Protein AF-A0A8T4G6R8-F1 (afdb_monomer_lite)

Foldseek 3Di:
DVVVVVVVVVVVVVVCVVVVVVCPDCVVVVVVVVVVVVCVVPPPDDDDDDPDDFDKAWDDPDLDIDIDTDDPVSVVRVVVSPVVSVVVVCVVVVD

Radius of gyration: 21.16 Å; chains: 1; bounding box: 38×45×58 Å

Structure (mmCIF, N/CA/C/O backbone):
data_AF-A0A8T4G6R8-F1
#
_entry.id   AF-A0A8T4G6R8-F1
#
loop_
_atom_site.group_PDB
_atom_site.id
_atom_site.type_symbol
_atom_site.label_atom_id
_atom_site.label_alt_id
_atom_site.label_comp_id
_atom_site.label_asym_id
_atom_site.label_entity_id
_atom_site.label_seq_id
_atom_site.pdbx_PDB_ins_code
_atom_site.Cartn_x
_atom_site.Cartn_y
_atom_site.Cartn_z
_atom_site.occupancy
_atom_site.B_iso_or_equiv
_atom_site.auth_seq_id
_atom_site.auth_comp_id
_atom_site.auth_asym_id
_atom_site.auth_atom_id
_atom_site.pdbx_PDB_model_num
ATOM 1 N N . MET A 1 1 ? 7.883 -30.577 -4.490 1.00 86.12 1 MET A N 1
ATOM 2 C CA . MET A 1 1 ? 8.700 -30.091 -3.352 1.00 86.12 1 MET A CA 1
ATOM 3 C C . MET A 1 1 ? 8.764 -28.568 -3.312 1.00 86.12 1 MET A C 1
ATOM 5 O O . MET A 1 1 ? 8.323 -28.006 -2.324 1.00 86.12 1 MET A O 1
ATOM 9 N N . LEU A 1 2 ? 9.200 -27.894 -4.385 1.00 91.50 2 LEU A N 1
ATOM 10 C CA . LEU A 1 2 ? 9.258 -26.421 -4.443 1.00 91.50 2 LEU A CA 1
ATOM 11 C C . LEU A 1 2 ? 7.904 -25.729 -4.203 1.00 91.50 2 LEU A C 1
ATOM 13 O O . LEU A 1 2 ? 7.839 -24.795 -3.417 1.00 91.50 2 LEU A O 1
ATOM 17 N N . ALA A 1 3 ? 6.814 -26.241 -4.785 1.00 92.31 3 ALA A N 1
ATOM 18 C CA . ALA A 1 3 ? 5.474 -25.680 -4.573 1.00 92.31 3 ALA A CA 1
ATOM 19 C C . ALA A 1 3 ? 5.036 -25.681 -3.094 1.00 92.31 3 ALA A C 1
ATOM 21 O O . ALA A 1 3 ? 4.401 -24.737 -2.635 1.00 92.31 3 ALA A O 1
ATOM 22 N N . LEU A 1 4 ? 5.421 -26.712 -2.332 1.00 95.44 4 LEU A N 1
ATOM 23 C CA . LEU A 1 4 ? 5.134 -26.798 -0.898 1.00 95.44 4 LEU A CA 1
ATOM 24 C C . LEU A 1 4 ? 5.901 -25.714 -0.122 1.00 95.44 4 LEU A C 1
ATOM 26 O O . LEU A 1 4 ? 5.341 -25.064 0.754 1.00 95.44 4 LEU A O 1
ATOM 30 N N . LEU A 1 5 ? 7.167 -25.490 -0.491 1.00 96.19 5 LEU A N 1
ATOM 31 C CA . LEU A 1 5 ? 8.018 -24.461 0.102 1.00 96.19 5 LEU A CA 1
ATOM 32 C C . LEU A 1 5 ? 7.447 -23.055 -0.141 1.00 96.19 5 LEU A C 1
ATOM 34 O O . LEU A 1 5 ? 7.368 -22.253 0.784 1.00 96.19 5 LEU A O 1
ATOM 38 N N . SER A 1 6 ? 6.986 -22.779 -1.366 1.00 93.25 6 SER A N 1
ATOM 39 C CA . SER A 1 6 ? 6.349 -21.506 -1.717 1.00 93.25 6 SER A CA 1
ATOM 40 C C . SER A 1 6 ? 5.085 -21.250 -0.901 1.00 93.25 6 SER A C 1
ATOM 42 O O . SER A 1 6 ? 4.900 -20.146 -0.402 1.00 93.25 6 SER A O 1
ATOM 44 N N . ILE A 1 7 ? 4.242 -22.270 -0.715 1.00 96.81 7 ILE A N 1
ATOM 45 C CA . ILE A 1 7 ? 3.017 -22.151 0.088 1.00 96.81 7 ILE A CA 1
ATOM 46 C C . ILE A 1 7 ? 3.350 -21.815 1.547 1.00 96.81 7 ILE A C 1
ATOM 48 O O . ILE A 1 7 ? 2.727 -20.924 2.118 1.00 96.81 7 ILE A O 1
ATOM 52 N N . ILE A 1 8 ? 4.358 -22.467 2.133 1.00 97.44 8 ILE A N 1
ATOM 53 C CA . ILE A 1 8 ? 4.793 -22.199 3.513 1.00 97.44 8 ILE A CA 1
ATOM 54 C C . ILE A 1 8 ? 5.288 -20.755 3.658 1.00 97.44 8 ILE A C 1
ATOM 56 O O . ILE A 1 8 ? 4.902 -20.068 4.601 1.00 97.44 8 ILE A O 1
ATOM 60 N N . ILE A 1 9 ? 6.093 -20.274 2.707 1.00 94.75 9 ILE A N 1
ATOM 61 C CA . ILE A 1 9 ? 6.627 -18.905 2.719 1.00 94.75 9 ILE A CA 1
ATOM 62 C C . ILE A 1 9 ? 5.506 -17.867 2.560 1.00 94.75 9 ILE A C 1
ATOM 64 O O . ILE A 1 9 ? 5.491 -16.874 3.283 1.00 94.75 9 ILE A O 1
ATOM 68 N N . ILE A 1 10 ? 4.545 -18.100 1.659 1.00 96.62 10 ILE A N 1
ATOM 69 C CA . ILE A 1 10 ? 3.398 -17.200 1.456 1.00 96.62 10 ILE A CA 1
ATOM 70 C C . ILE A 1 10 ? 2.532 -17.134 2.718 1.00 96.62 10 ILE A C 1
ATOM 72 O O . ILE A 1 10 ? 2.180 -16.041 3.158 1.00 96.62 10 ILE A O 1
ATOM 76 N N . LEU A 1 11 ? 2.219 -18.282 3.328 1.00 96.88 11 LEU A N 1
ATOM 77 C CA . LEU A 1 11 ? 1.428 -18.337 4.561 1.00 96.88 11 LEU A CA 1
ATOM 78 C C . LEU A 1 11 ? 2.135 -17.634 5.720 1.00 96.88 11 LEU A C 1
ATOM 80 O O . LEU A 1 11 ? 1.494 -16.890 6.457 1.00 96.88 11 LEU A O 1
ATOM 84 N N . LEU A 1 12 ? 3.450 -17.822 5.847 1.00 95.44 12 LEU A N 1
ATOM 85 C CA . LEU A 1 12 ? 4.261 -17.140 6.851 1.00 95.44 12 LEU A CA 1
ATOM 86 C C . LEU A 1 12 ? 4.258 -15.621 6.636 1.00 95.44 12 LEU A C 1
ATOM 88 O O . LEU A 1 12 ? 4.076 -14.870 7.589 1.00 95.44 12 LEU A O 1
ATOM 92 N N . GLY A 1 13 ? 4.400 -15.165 5.390 1.00 89.25 13 GLY A N 1
ATOM 93 C CA . GLY A 1 13 ? 4.348 -13.744 5.049 1.00 89.25 13 GLY A CA 1
ATOM 94 C C . GLY A 1 13 ? 2.993 -13.117 5.378 1.00 89.25 13 GLY A C 1
ATOM 95 O O . GLY A 1 13 ? 2.938 -12.089 6.046 1.00 89.25 13 GLY A O 1
ATOM 96 N N . ILE A 1 14 ? 1.896 -13.766 4.978 1.00 94.19 14 ILE A N 1
ATOM 97 C CA . ILE A 1 14 ? 0.536 -13.309 5.298 1.00 94.19 14 ILE A CA 1
ATOM 98 C C . ILE A 1 14 ? 0.321 -13.279 6.817 1.00 94.19 14 ILE A C 1
ATOM 100 O O . ILE A 1 14 ? -0.212 -12.302 7.339 1.00 94.19 14 ILE A O 1
ATOM 104 N N . TYR A 1 15 ? 0.772 -14.311 7.534 1.00 94.94 15 TYR A N 1
ATOM 105 C CA . TYR A 1 15 ? 0.688 -14.374 8.992 1.00 94.94 15 TYR A CA 1
ATOM 106 C C . TYR A 1 15 ? 1.437 -13.216 9.663 1.00 94.94 15 TYR A C 1
ATOM 108 O O . TYR A 1 15 ? 0.873 -12.563 10.539 1.00 94.94 15 TYR A O 1
ATOM 116 N N . LEU A 1 16 ? 2.663 -12.909 9.224 1.00 81.56 16 LEU A N 1
ATOM 117 C CA . LEU A 1 16 ? 3.433 -11.776 9.746 1.00 81.56 16 LEU A CA 1
ATOM 118 C C . LEU A 1 16 ? 2.746 -10.434 9.480 1.00 81.56 16 LEU A C 1
ATOM 120 O O . LEU A 1 16 ? 2.714 -9.596 10.374 1.00 81.56 16 LEU A O 1
ATOM 124 N N . VAL A 1 17 ? 2.183 -10.228 8.286 1.00 83.44 17 VAL A N 1
ATOM 125 C CA . VAL A 1 17 ? 1.455 -8.991 7.950 1.00 83.44 17 VAL A CA 1
ATOM 126 C C . VAL A 1 17 ? 0.253 -8.806 8.875 1.00 83.44 17 VAL A C 1
ATOM 128 O O . VAL A 1 17 ? 0.055 -7.718 9.405 1.00 83.44 17 VAL A O 1
ATOM 131 N N . ILE A 1 18 ? -0.522 -9.868 9.107 1.00 83.00 18 ILE A N 1
ATOM 132 C CA . ILE A 1 18 ? -1.697 -9.829 9.987 1.00 83.00 18 ILE A CA 1
ATOM 133 C C . ILE A 1 18 ? -1.285 -9.631 11.451 1.00 83.00 18 ILE A C 1
ATOM 135 O O . ILE A 1 18 ? -1.905 -8.834 12.149 1.00 83.00 18 ILE A O 1
ATOM 139 N N . SER A 1 19 ? -0.247 -10.332 11.918 1.00 77.94 19 SER A N 1
ATOM 140 C CA . SER A 1 19 ? 0.251 -10.212 13.294 1.00 77.94 19 SER A CA 1
ATOM 141 C C . SER A 1 19 ? 0.824 -8.824 13.562 1.00 77.94 19 SER A C 1
ATOM 143 O O . SER A 1 19 ? 0.461 -8.201 14.551 1.00 77.94 19 SER A O 1
ATOM 145 N N . GLY A 1 20 ? 1.642 -8.301 12.646 1.00 66.44 20 GLY A N 1
ATOM 146 C CA . GLY A 1 20 ? 2.238 -6.973 12.769 1.00 66.44 20 GLY A CA 1
ATOM 147 C C . GLY A 1 20 ? 1.216 -5.839 12.686 1.00 66.44 20 GLY A C 1
ATOM 148 O O . GLY A 1 20 ? 1.419 -4.794 13.292 1.00 66.44 20 GLY A O 1
ATOM 149 N N . LEU A 1 21 ? 0.086 -6.042 11.996 1.00 69.75 21 LEU A N 1
ATOM 150 C CA . LEU A 1 21 ? -1.041 -5.103 12.039 1.00 69.75 21 LEU A CA 1
ATOM 151 C C . LEU A 1 21 ? -1.829 -5.155 13.358 1.00 69.75 21 LEU A C 1
ATOM 153 O O . LEU A 1 21 ? -2.604 -4.241 13.625 1.00 69.75 21 LEU A O 1
ATOM 157 N N . ARG A 1 22 ? -1.683 -6.230 14.143 1.00 63.97 22 ARG A N 1
ATOM 158 C CA . ARG A 1 22 ? -2.432 -6.484 15.383 1.00 63.97 22 ARG A CA 1
ATOM 159 C C . ARG A 1 22 ? -1.659 -6.090 16.646 1.00 63.97 22 ARG A C 1
ATOM 161 O O . ARG A 1 22 ? -2.242 -6.083 17.725 1.00 63.97 22 ARG A O 1
ATOM 168 N N . GLU A 1 23 ? -0.375 -5.769 16.529 1.00 49.94 23 GLU A N 1
ATOM 169 C CA . GLU A 1 23 ? 0.447 -5.319 17.651 1.00 49.94 23 GLU A CA 1
ATOM 170 C C . GLU A 1 23 ? 0.051 -3.879 18.047 1.00 49.94 23 GLU A C 1
ATOM 172 O O . GLU A 1 23 ? 0.593 -2.889 17.557 1.00 49.94 23 GLU A O 1
ATOM 177 N N . GLU A 1 24 ? -0.943 -3.749 18.925 1.00 57.72 24 GLU A N 1
ATOM 178 C CA . GLU A 1 24 ? -1.135 -2.555 19.753 1.00 57.72 24 GLU A CA 1
ATOM 179 C C . GLU A 1 24 ? -0.049 -2.592 20.840 1.00 57.72 24 GLU A C 1
ATOM 181 O O . GLU A 1 24 ? -0.022 -3.507 21.657 1.00 57.72 24 GLU A O 1
ATOM 186 N N . TRP A 1 25 ? 0.912 -1.663 20.788 1.00 49.88 25 TRP A N 1
ATOM 187 C CA . TRP A 1 25 ? 2.104 -1.673 21.644 1.00 49.88 25 TRP A CA 1
ATOM 188 C C . TRP A 1 25 ? 1.723 -1.496 23.131 1.00 49.88 25 TRP A C 1
ATOM 190 O O . TRP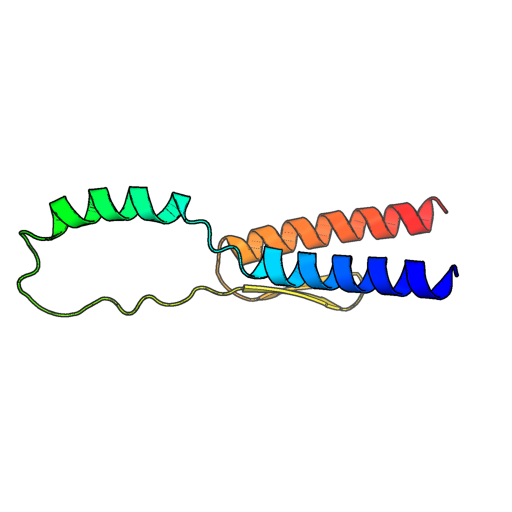 A 1 25 ? 1.256 -0.413 23.493 1.00 49.88 25 TRP A O 1
ATOM 200 N N . PRO A 1 26 ? 1.964 -2.494 24.007 1.00 51.81 26 PRO A N 1
ATOM 201 C CA . PRO A 1 26 ? 1.595 -2.432 25.427 1.00 51.81 26 PRO A CA 1
ATOM 202 C C . PRO A 1 26 ? 2.481 -1.485 26.253 1.00 51.81 26 PRO A C 1
ATOM 204 O O . PRO A 1 26 ? 2.090 -1.060 27.334 1.00 51.81 26 PRO A O 1
ATOM 207 N N . GLU A 1 27 ? 3.645 -1.081 25.740 1.00 50.00 27 GLU A N 1
ATOM 208 C CA . GLU A 1 27 ? 4.514 -0.077 26.384 1.00 50.00 27 GLU A CA 1
ATOM 209 C C . GLU A 1 27 ? 3.895 1.330 26.389 1.00 50.00 27 GLU A C 1
ATOM 211 O O . GLU A 1 27 ? 4.325 2.198 27.141 1.00 50.00 27 GLU A O 1
ATOM 216 N N . PHE A 1 28 ? 2.842 1.550 25.595 1.00 48.19 28 PHE A N 1
ATOM 217 C CA . PHE A 1 28 ? 2.027 2.760 25.661 1.00 48.19 28 PHE A CA 1
ATOM 218 C C . PHE A 1 28 ? 0.998 2.714 26.803 1.00 48.19 28 PHE A C 1
ATOM 220 O O . PHE A 1 28 ? 0.291 3.693 26.975 1.00 48.19 28 PHE A O 1
ATOM 227 N N . GLU A 1 29 ? 0.849 1.613 27.549 1.00 51.56 29 GLU A N 1
ATOM 228 C CA . GLU A 1 29 ? -0.176 1.460 28.596 1.00 51.56 29 GLU A CA 1
ATOM 229 C C . GLU A 1 29 ? 0.340 1.897 29.986 1.00 51.56 29 GLU A C 1
ATOM 231 O O . GLU A 1 29 ? -0.395 2.541 30.735 1.00 51.56 29 GLU A O 1
ATOM 236 N N . GLU A 1 30 ? 1.616 1.640 30.312 1.00 47.19 30 GLU A N 1
ATOM 237 C CA . GLU A 1 30 ? 2.194 1.961 31.635 1.00 47.19 30 GLU A CA 1
ATOM 238 C C . GLU A 1 30 ? 2.304 3.479 31.886 1.00 47.19 30 GLU A C 1
ATOM 240 O O . GLU A 1 30 ? 1.995 3.952 32.979 1.00 47.19 30 GLU A O 1
ATOM 245 N N . GLU A 1 31 ? 2.607 4.280 30.855 1.00 49.88 31 GLU A N 1
ATOM 246 C CA . GLU A 1 31 ? 2.616 5.755 30.950 1.00 49.88 31 GLU A CA 1
ATOM 247 C C . GLU A 1 31 ? 1.196 6.337 31.173 1.00 49.88 31 GLU A C 1
ATOM 249 O O . GLU A 1 31 ? 1.026 7.476 31.619 1.00 49.88 31 GLU A O 1
ATOM 254 N N . PHE A 1 32 ? 0.142 5.556 30.894 1.00 49.62 32 PHE A N 1
ATOM 255 C CA . PHE A 1 32 ? -1.254 5.953 31.105 1.00 49.62 32 PHE A CA 1
ATOM 256 C C . PHE A 1 32 ? -1.772 5.583 32.496 1.00 49.62 32 PHE A C 1
ATOM 258 O O . PHE A 1 32 ? -2.681 6.267 32.974 1.00 49.62 32 PHE A O 1
ATOM 265 N N . GLU A 1 33 ? -1.230 4.554 33.152 1.00 51.91 33 GLU A N 1
ATOM 266 C CA . GLU A 1 33 ? -1.630 4.183 34.517 1.00 51.91 33 GLU A CA 1
ATOM 267 C C . GLU A 1 33 ? -1.098 5.169 35.562 1.00 51.91 33 GLU A C 1
ATOM 269 O O . GLU A 1 33 ? -1.867 5.618 36.411 1.00 51.91 33 GLU A O 1
ATOM 274 N N . GLU A 1 34 ? 0.144 5.642 35.434 1.00 48.16 34 GLU A N 1
ATOM 275 C CA . GLU A 1 34 ? 0.698 6.652 36.354 1.00 48.16 34 GLU A CA 1
ATOM 276 C C . GLU A 1 34 ? -0.058 7.998 36.252 1.00 48.16 34 GLU A C 1
ATOM 278 O O . GLU A 1 34 ? -0.219 8.738 37.225 1.00 48.16 34 GLU A O 1
ATOM 283 N N . ARG A 1 35 ? -0.642 8.289 35.078 1.00 50.62 35 ARG A N 1
ATOM 284 C CA . ARG A 1 35 ? -1.523 9.449 34.856 1.00 50.62 35 ARG A CA 1
ATOM 285 C C . ARG A 1 35 ? -2.947 9.250 35.394 1.00 50.62 35 ARG A C 1
ATOM 287 O O . ARG A 1 35 ? -3.660 10.242 35.586 1.00 50.62 35 ARG A O 1
ATOM 294 N N . ARG A 1 36 ? -3.385 8.004 35.614 1.00 49.38 36 ARG A N 1
ATOM 295 C CA . ARG A 1 36 ? -4.710 7.682 36.169 1.00 49.38 36 ARG A CA 1
ATOM 296 C C . ARG A 1 36 ? -4.776 7.958 37.665 1.00 49.38 36 ARG A C 1
ATOM 298 O O . ARG A 1 36 ? -5.719 8.626 38.072 1.00 49.38 36 ARG A O 1
ATOM 305 N N . GLU A 1 37 ? -3.775 7.576 38.455 1.00 48.31 37 GLU A N 1
ATOM 306 C CA . GLU A 1 37 ? -3.834 7.770 39.917 1.00 48.31 37 GLU A CA 1
ATOM 307 C C . GLU A 1 37 ? -3.919 9.251 40.325 1.00 48.31 37 GLU A C 1
ATOM 309 O O . GLU A 1 37 ? -4.668 9.602 41.233 1.00 48.31 37 GLU A O 1
ATOM 314 N N . VAL A 1 38 ? -3.254 10.156 39.597 1.00 51.59 38 VAL A N 1
ATOM 315 C CA . VAL A 1 38 ? -3.333 11.609 39.868 1.00 51.59 38 VAL A CA 1
ATOM 316 C C . VAL A 1 38 ? -4.705 12.203 39.495 1.00 51.59 38 VAL A C 1
ATOM 318 O O . VAL A 1 38 ? -5.097 13.250 40.007 1.00 51.59 38 VAL A O 1
ATOM 321 N N . THR A 1 39 ? -5.460 11.541 38.613 1.00 49.47 39 THR A N 1
ATOM 322 C CA . THR A 1 39 ? -6.749 12.027 38.085 1.00 49.47 39 THR A CA 1
ATOM 323 C C . THR A 1 39 ? -7.946 11.539 38.916 1.00 49.47 39 THR A C 1
ATOM 325 O O . THR A 1 39 ? -8.988 12.198 38.946 1.00 49.47 39 THR A O 1
ATOM 328 N N . GLU A 1 40 ? -7.813 10.420 39.634 1.00 50.56 40 GLU A N 1
ATOM 329 C CA . GLU A 1 40 ? -8.934 9.762 40.322 1.00 50.56 40 GLU A CA 1
ATOM 330 C C . GLU A 1 40 ? -9.528 10.559 41.496 1.00 50.56 40 GLU A C 1
ATOM 332 O O . GLU A 1 40 ? -10.714 10.402 41.791 1.00 50.56 40 GLU A O 1
ATOM 337 N N . GLU A 1 41 ? -8.786 11.480 42.120 1.00 49.94 41 GLU A N 1
ATOM 338 C CA . GLU A 1 41 ? -9.342 12.284 43.221 1.00 49.94 41 GLU A CA 1
ATOM 339 C C . GLU A 1 41 ? -10.281 13.414 42.737 1.00 49.94 41 GLU A C 1
ATOM 341 O O . GLU A 1 41 ? -11.090 13.922 43.514 1.00 49.94 41 GLU A O 1
ATOM 346 N N . HIS A 1 42 ? -10.242 13.790 41.448 1.00 48.66 42 HIS A N 1
ATOM 347 C CA . HIS A 1 42 ? -10.986 14.950 40.929 1.00 48.66 42 HIS A CA 1
ATOM 348 C C . HIS A 1 42 ? -12.251 14.639 40.106 1.00 48.66 42 HIS A C 1
ATOM 350 O O . HIS A 1 42 ? -13.044 15.550 39.869 1.00 48.66 42 HIS A O 1
ATOM 356 N N . GLU A 1 43 ? -12.525 13.393 39.710 1.00 46.94 43 GLU A N 1
ATOM 357 C CA . GLU A 1 43 ? -13.612 13.088 38.756 1.00 46.94 43 GLU A CA 1
ATOM 358 C C . GLU A 1 43 ? -14.779 12.281 39.351 1.00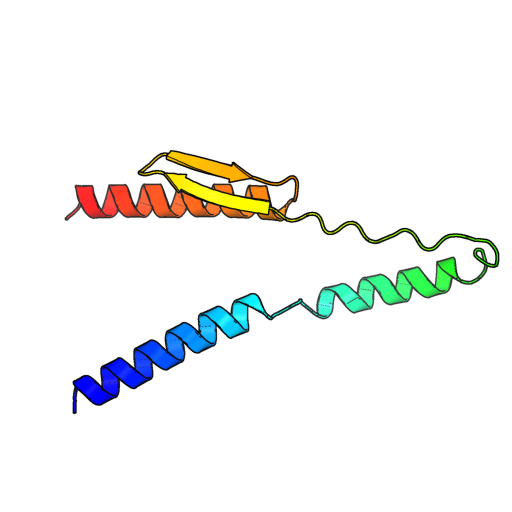 46.94 43 GLU A C 1
ATOM 360 O O . GLU A 1 43 ? -15.285 11.321 38.771 1.00 46.94 43 GLU A O 1
ATOM 365 N N . ARG A 1 44 ? -15.326 12.745 40.482 1.00 48.34 44 ARG A N 1
ATOM 366 C CA . ARG A 1 44 ? -16.678 12.342 40.928 1.00 48.34 44 ARG A CA 1
ATOM 367 C C . ARG A 1 44 ? -17.807 12.939 40.064 1.00 48.34 44 ARG A C 1
ATOM 369 O O . ARG A 1 44 ? -18.974 12.738 40.382 1.00 48.34 44 ARG A O 1
ATOM 376 N N . ASN A 1 45 ? -17.502 13.669 38.988 1.00 44.69 45 ASN A N 1
ATOM 377 C CA . ASN A 1 45 ? -18.498 14.306 38.128 1.00 44.69 45 ASN A CA 1
ATOM 378 C C . ASN A 1 45 ? -18.200 14.094 36.639 1.00 44.69 45 ASN A C 1
ATOM 380 O O . ASN A 1 45 ? -17.300 14.695 36.075 1.00 44.69 45 ASN A O 1
ATOM 384 N N . GLU A 1 46 ? -19.060 13.277 36.035 1.00 53.84 46 GLU A N 1
ATOM 385 C CA . GLU A 1 46 ? -19.634 13.441 34.700 1.00 53.84 46 GLU A CA 1
ATOM 386 C C . GLU A 1 46 ? -18.721 13.558 33.458 1.00 53.84 46 GLU A C 1
ATOM 388 O O . GLU A 1 46 ? -18.092 14.573 33.185 1.00 53.84 46 GLU A O 1
ATOM 393 N N . ARG A 1 47 ? -18.941 12.570 32.571 1.00 55.53 47 ARG A N 1
ATOM 394 C CA . ARG A 1 47 ? -18.671 12.521 31.115 1.00 55.53 47 ARG A CA 1
ATOM 395 C C . ARG A 1 47 ? -17.284 12.017 30.725 1.00 55.53 47 ARG A C 1
ATOM 397 O O . ARG A 1 47 ? -16.401 12.769 30.341 1.00 55.53 47 ARG A O 1
ATOM 404 N N . LYS A 1 48 ? -17.189 10.683 30.655 1.00 53.31 48 LYS A N 1
ATOM 405 C CA . LYS A 1 48 ? -16.167 9.960 29.884 1.00 53.31 48 LYS A CA 1
ATOM 406 C C . LYS A 1 48 ? -15.979 10.630 28.508 1.00 53.31 48 LYS A C 1
ATOM 408 O O . LYS A 1 48 ? -16.934 10.613 27.721 1.00 53.31 48 LYS A O 1
ATOM 413 N N . PRO A 1 49 ? -14.800 11.183 28.173 1.00 57.41 49 PRO A N 1
ATOM 414 C CA . PRO A 1 49 ? -14.544 11.637 26.816 1.00 57.41 49 PRO A CA 1
ATOM 415 C C . PRO A 1 49 ? -14.569 10.409 25.900 1.00 57.41 49 PRO A C 1
ATOM 417 O O . PRO A 1 49 ? -13.813 9.454 26.092 1.00 57.41 49 PRO A O 1
ATOM 420 N N . LYS A 1 50 ? -15.479 10.391 24.918 1.00 60.72 50 LYS A N 1
ATOM 421 C CA . LYS A 1 50 ? -15.456 9.381 23.853 1.00 60.72 50 LYS A CA 1
ATOM 422 C C . LYS A 1 50 ? -14.104 9.502 23.154 1.00 60.72 50 LYS A C 1
ATOM 424 O O . LYS A 1 50 ? -13.809 10.534 22.563 1.00 60.72 50 LYS A O 1
ATOM 429 N N . ARG A 1 51 ? -13.280 8.460 23.253 1.00 65.62 51 ARG A N 1
ATOM 430 C CA . ARG A 1 51 ? -11.988 8.371 22.567 1.00 65.62 51 ARG A CA 1
ATOM 431 C C . ARG A 1 51 ? -12.277 8.339 21.060 1.00 65.62 51 ARG A C 1
ATOM 433 O O . ARG A 1 51 ? -12.702 7.315 20.534 1.00 65.62 51 ARG A O 1
ATOM 440 N N . GLU A 1 52 ? -12.158 9.480 20.387 1.00 68.00 52 GLU A N 1
ATOM 441 C CA . GLU A 1 52 ? -12.317 9.567 18.935 1.00 68.00 52 GLU A CA 1
ATOM 442 C C . GLU A 1 52 ? -11.110 8.902 18.270 1.00 68.00 52 GLU A C 1
ATOM 444 O O . GLU A 1 52 ? -9.966 9.323 18.452 1.00 68.00 52 GLU A O 1
ATOM 449 N N . VAL A 1 53 ? -11.355 7.824 17.524 1.00 65.75 53 VAL A N 1
ATOM 450 C CA . VAL A 1 53 ? -10.300 7.115 16.798 1.00 65.75 53 VAL A CA 1
ATOM 451 C C . VAL A 1 53 ? -9.878 7.974 15.610 1.00 65.75 53 VAL A C 1
ATOM 453 O O . VAL A 1 53 ? -10.587 8.070 14.609 1.00 65.75 53 VAL A O 1
ATOM 456 N N . LYS A 1 54 ? -8.708 8.608 15.715 1.00 74.38 54 LYS A N 1
ATOM 457 C CA . LYS A 1 54 ? -8.083 9.330 14.603 1.00 74.38 54 LYS A CA 1
ATOM 458 C C . LYS A 1 54 ? -7.389 8.333 13.676 1.00 74.38 54 LYS A C 1
ATOM 460 O O . LYS A 1 54 ? -6.216 8.018 13.859 1.00 74.38 54 LYS A O 1
ATOM 465 N N . GLY A 1 55 ? -8.135 7.813 12.705 1.00 77.56 55 GLY A N 1
ATOM 466 C CA . GLY A 1 55 ? -7.609 6.971 11.630 1.00 77.56 55 GLY A CA 1
ATOM 467 C C . GLY A 1 55 ? -7.063 7.785 10.453 1.00 77.56 55 GLY A C 1
ATOM 468 O O . GLY A 1 55 ? -7.412 8.950 10.265 1.00 77.56 55 GLY A O 1
ATOM 469 N N . GLY A 1 56 ? -6.204 7.164 9.647 1.00 82.25 56 GLY A N 1
ATOM 470 C CA . GLY A 1 56 ? -5.747 7.701 8.367 1.00 82.25 56 GLY A CA 1
ATOM 471 C C . GLY A 1 56 ? -4.878 6.704 7.602 1.00 82.25 56 GLY A C 1
ATOM 472 O O . GLY A 1 56 ? -4.463 5.693 8.163 1.00 82.25 56 GLY A O 1
ATOM 473 N N . GLY A 1 57 ? -4.641 6.964 6.320 1.00 83.44 57 GLY A N 1
ATOM 474 C CA . GLY A 1 57 ? -3.904 6.079 5.422 1.00 83.44 57 GLY A CA 1
ATOM 475 C C . GLY A 1 57 ? -3.656 6.705 4.051 1.00 83.44 57 GLY A C 1
ATOM 476 O O . GLY A 1 57 ? -4.020 7.853 3.805 1.00 83.44 57 GLY A O 1
ATOM 477 N N . VAL A 1 58 ? -3.029 5.947 3.150 1.00 88.19 58 VAL A N 1
ATOM 478 C CA . VAL A 1 58 ? -2.629 6.425 1.817 1.00 88.19 58 VAL A CA 1
ATOM 479 C C . VAL A 1 58 ? -3.089 5.456 0.742 1.00 88.19 58 VAL A C 1
ATOM 481 O O . VAL A 1 58 ? -2.877 4.252 0.854 1.00 88.19 58 VAL A O 1
ATOM 484 N N . ILE A 1 59 ? -3.691 5.992 -0.316 1.00 88.62 59 ILE A N 1
ATOM 485 C CA . ILE A 1 59 ? -4.071 5.262 -1.524 1.00 88.62 59 ILE A CA 1
ATOM 486 C C . ILE A 1 59 ? -3.138 5.695 -2.652 1.00 88.62 59 ILE A C 1
ATOM 488 O O . ILE A 1 59 ? -2.994 6.883 -2.927 1.00 88.62 59 ILE A O 1
ATOM 492 N N . LEU A 1 60 ? -2.518 4.733 -3.327 1.00 88.44 60 LEU A N 1
ATOM 493 C CA . LEU A 1 60 ? -1.699 4.983 -4.511 1.00 88.44 60 LEU A CA 1
ATOM 494 C C . LEU A 1 60 ? -2.571 4.868 -5.765 1.00 88.44 60 LEU A C 1
ATOM 496 O O . LEU A 1 60 ? -3.012 3.774 -6.114 1.00 88.44 60 LEU A O 1
ATOM 500 N N . ILE A 1 61 ? -2.815 5.988 -6.449 1.00 89.44 61 ILE A N 1
ATOM 501 C CA . ILE A 1 61 ? -3.444 6.003 -7.777 1.00 89.44 61 ILE A CA 1
ATOM 502 C C . ILE A 1 61 ? -2.328 6.236 -8.793 1.00 89.44 61 ILE A C 1
ATOM 504 O O . ILE A 1 61 ? -1.945 7.366 -9.095 1.00 89.44 61 ILE A O 1
ATOM 508 N N . GLY A 1 62 ? -1.742 5.138 -9.270 1.00 80.25 62 GLY A N 1
ATOM 509 C CA . GLY A 1 62 ? -0.500 5.203 -10.039 1.00 80.25 62 GLY A CA 1
ATOM 510 C C . GLY A 1 62 ? 0.651 5.777 -9.192 1.00 80.25 62 GLY A C 1
ATOM 511 O O . GLY A 1 62 ? 0.703 5.519 -7.989 1.00 80.25 62 GLY A O 1
ATOM 512 N N . PRO A 1 63 ? 1.572 6.568 -9.773 1.00 80.75 63 PRO A N 1
ATOM 513 C CA . PRO A 1 63 ? 2.672 7.187 -9.031 1.00 80.75 63 PRO A CA 1
ATOM 514 C C . PRO A 1 63 ? 2.222 8.397 -8.193 1.00 80.75 63 PRO A C 1
ATOM 516 O O . PRO A 1 63 ? 3.057 9.170 -7.743 1.00 80.75 63 PRO A O 1
ATOM 519 N N . ILE A 1 64 ? 0.919 8.626 -8.009 1.00 88.56 64 ILE A N 1
ATOM 520 C CA . ILE A 1 64 ? 0.411 9.749 -7.220 1.00 88.56 64 ILE A CA 1
ATOM 521 C C . ILE A 1 64 ? -0.151 9.187 -5.905 1.00 88.56 64 ILE A C 1
ATOM 523 O O . ILE A 1 64 ? -1.183 8.507 -5.926 1.00 88.56 64 ILE A O 1
ATOM 527 N N . PRO A 1 65 ? 0.507 9.432 -4.755 1.00 88.56 65 PRO A N 1
ATOM 528 C CA . PRO A 1 65 ? 0.011 8.993 -3.459 1.00 88.56 65 PRO A CA 1
ATOM 529 C C . PRO A 1 65 ? -1.017 10.002 -2.927 1.00 88.56 65 PRO A C 1
ATOM 531 O O . PRO A 1 65 ? -0.749 11.202 -2.871 1.00 88.56 65 PRO A O 1
ATOM 534 N N . ILE A 1 66 ? -2.188 9.523 -2.510 1.00 89.88 66 ILE A N 1
ATOM 535 C CA . ILE A 1 66 ? -3.266 10.339 -1.938 1.00 89.88 66 ILE A CA 1
ATOM 536 C C . ILE A 1 66 ? -3.466 9.957 -0.473 1.00 89.88 66 ILE A C 1
ATOM 538 O O . ILE A 1 66 ? -3.783 8.810 -0.167 1.00 89.88 66 ILE A O 1
ATOM 542 N N . VAL A 1 67 ? -3.279 10.919 0.431 1.00 89.69 67 VAL A N 1
ATOM 543 C CA . VAL A 1 67 ? -3.408 10.728 1.884 1.00 89.69 67 VAL A CA 1
ATOM 544 C C . VAL A 1 67 ? -4.813 11.068 2.345 1.00 89.69 67 VAL A C 1
ATOM 546 O O . VAL A 1 67 ? -5.379 12.080 1.933 1.00 89.69 67 VAL A O 1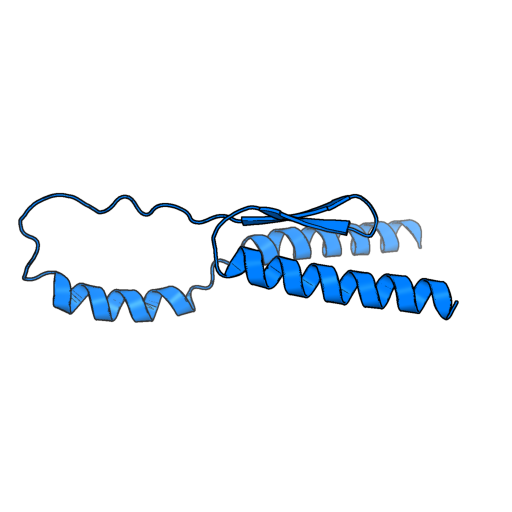
ATOM 549 N N . PHE A 1 68 ? -5.339 10.262 3.257 1.00 86.00 68 PHE A N 1
ATOM 550 C CA . PHE A 1 68 ? -6.615 10.477 3.919 1.00 86.00 68 PHE A CA 1
ATOM 551 C C . PHE A 1 68 ? -6.461 10.334 5.434 1.00 86.00 68 PHE A C 1
ATOM 553 O O . PHE A 1 68 ? -5.662 9.535 5.918 1.00 86.00 68 PHE A O 1
ATOM 560 N N . GLY A 1 69 ? -7.273 11.075 6.184 1.00 82.44 69 GLY A N 1
ATOM 561 C CA . GLY A 1 69 ? -7.269 11.065 7.647 1.00 82.44 69 GLY A CA 1
ATOM 562 C C . GLY A 1 69 ? -6.314 12.082 8.276 1.00 82.44 69 GLY A C 1
ATOM 563 O O . GLY A 1 69 ? -5.363 12.545 7.653 1.00 82.44 69 GLY A O 1
ATOM 564 N N . ASP A 1 70 ? -6.607 12.434 9.527 1.00 77.00 70 ASP A N 1
ATOM 565 C CA . ASP A 1 70 ? -5.898 13.454 10.307 1.00 77.00 70 ASP A CA 1
ATOM 566 C C . ASP A 1 70 ? -5.294 12.810 11.558 1.00 77.00 70 ASP A C 1
ATOM 568 O O . ASP A 1 70 ? -5.791 12.916 12.684 1.00 77.00 70 ASP A O 1
ATOM 572 N N . SER A 1 71 ? -4.248 12.021 11.330 1.00 81.31 71 SER A N 1
ATOM 573 C CA . SER A 1 71 ? -3.496 11.361 12.388 1.00 81.31 71 SER A CA 1
ATOM 574 C C . SER A 1 71 ? -2.002 11.432 12.102 1.00 81.31 71 SER A C 1
ATOM 576 O O . SER A 1 71 ? -1.565 11.510 10.953 1.00 81.31 71 SER A O 1
ATOM 578 N N . LYS A 1 72 ? -1.192 11.345 13.162 1.00 77.25 72 LYS A N 1
ATOM 579 C CA . LYS A 1 72 ? 0.270 11.230 13.030 1.00 77.25 72 LYS A CA 1
ATOM 580 C C . LYS A 1 72 ? 0.658 10.026 12.158 1.00 77.25 72 LYS A C 1
ATOM 582 O O . LYS A 1 72 ? 1.641 10.079 11.424 1.00 77.25 72 LYS A O 1
ATOM 587 N N . TYR A 1 73 ? -0.160 8.976 12.195 1.00 80.94 73 TYR A N 1
ATOM 588 C CA . TYR A 1 73 ? 0.002 7.773 11.387 1.00 80.94 73 TYR A CA 1
ATOM 589 C C . TYR A 1 73 ? -0.299 8.011 9.899 1.00 80.94 73 TYR A C 1
ATOM 591 O O . TYR A 1 73 ? 0.392 7.443 9.060 1.00 80.94 73 TYR A O 1
ATOM 599 N N . ALA A 1 74 ? -1.235 8.905 9.554 1.00 83.38 74 ALA A N 1
ATOM 600 C CA . ALA A 1 74 ? -1.498 9.304 8.168 1.00 83.38 74 ALA A CA 1
ATOM 601 C C . ALA A 1 74 ? -0.253 9.944 7.528 1.00 83.38 74 ALA A C 1
ATOM 603 O O . ALA A 1 74 ? 0.157 9.572 6.426 1.00 83.38 74 ALA A O 1
ATOM 604 N N . PHE A 1 75 ? 0.413 10.840 8.262 1.00 83.44 75 PHE A N 1
ATOM 605 C CA . PHE A 1 75 ? 1.664 11.453 7.814 1.00 83.44 75 PHE A CA 1
ATOM 606 C C . PHE A 1 75 ? 2.786 10.420 7.651 1.00 83.44 75 PHE A C 1
ATOM 608 O O . PHE A 1 75 ? 3.460 10.397 6.622 1.00 83.44 75 PHE A O 1
ATOM 615 N N . LEU A 1 76 ? 2.948 9.518 8.625 1.00 85.69 76 LEU A N 1
ATOM 616 C CA . LEU A 1 76 ? 3.933 8.438 8.539 1.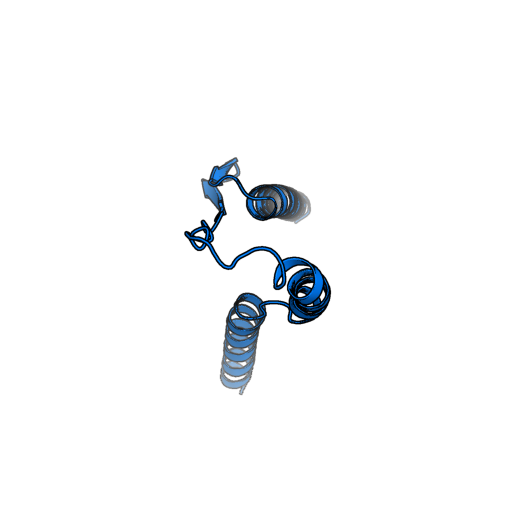00 85.69 76 LEU A CA 1
ATOM 617 C C . LEU A 1 76 ? 3.692 7.549 7.309 1.00 85.69 76 LEU A C 1
ATOM 619 O O . LEU A 1 76 ? 4.629 7.239 6.574 1.00 85.69 76 LEU A O 1
ATOM 623 N N . SER A 1 77 ? 2.433 7.194 7.043 1.00 88.50 77 SER A N 1
ATOM 624 C CA . SER A 1 77 ? 2.064 6.396 5.873 1.00 88.50 77 SER A CA 1
ATOM 625 C C . SER A 1 77 ? 2.329 7.109 4.540 1.00 88.50 77 SER A C 1
ATOM 627 O O . SER A 1 77 ? 2.718 6.451 3.577 1.00 88.50 77 SER A O 1
ATOM 629 N N . LEU A 1 78 ? 2.221 8.444 4.478 1.00 89.50 78 LEU A N 1
ATOM 630 C CA . LEU A 1 78 ? 2.614 9.233 3.299 1.00 89.50 78 LEU A CA 1
ATOM 631 C C . LEU A 1 78 ? 4.114 9.159 3.050 1.00 89.50 78 LEU A C 1
ATOM 633 O O . LEU A 1 78 ? 4.535 8.874 1.930 1.00 89.50 78 LEU A O 1
ATOM 637 N N . VAL A 1 79 ? 4.916 9.412 4.084 1.00 90.81 79 VAL A N 1
ATOM 638 C CA . VAL A 1 79 ? 6.378 9.377 3.968 1.00 90.81 79 VAL A CA 1
ATOM 639 C C . VAL A 1 79 ? 6.826 7.996 3.495 1.00 90.81 79 VAL A C 1
ATOM 641 O O . VAL A 1 79 ? 7.613 7.890 2.554 1.00 90.81 79 VAL A O 1
ATOM 644 N N . LEU A 1 80 ? 6.258 6.939 4.080 1.00 91.88 80 LEU A N 1
ATOM 645 C CA . LEU A 1 80 ? 6.534 5.566 3.677 1.00 91.88 80 LEU A CA 1
AT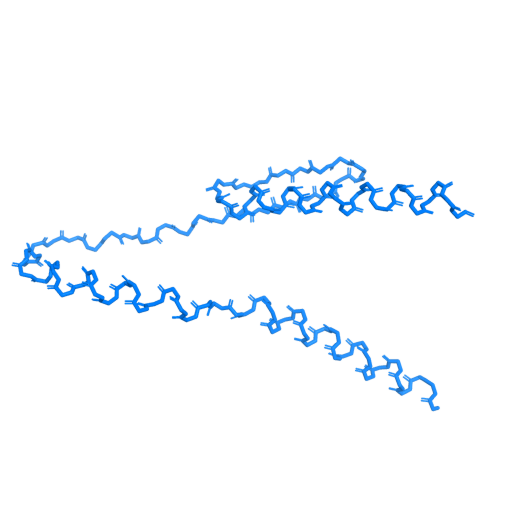OM 646 C C . LEU A 1 80 ? 6.152 5.306 2.210 1.00 91.88 80 LEU A C 1
ATOM 648 O O . LEU A 1 80 ? 6.947 4.733 1.466 1.00 91.88 80 LEU A O 1
ATOM 652 N N . ALA A 1 81 ? 4.975 5.763 1.773 1.00 91.44 81 ALA A N 1
ATOM 653 C CA . ALA A 1 81 ? 4.527 5.617 0.389 1.00 91.44 81 ALA A CA 1
ATOM 654 C C . ALA A 1 81 ? 5.455 6.333 -0.606 1.00 91.44 81 ALA A C 1
ATOM 656 O O . ALA A 1 81 ? 5.764 5.776 -1.658 1.00 91.44 81 ALA A O 1
ATOM 657 N N . ILE A 1 82 ? 5.943 7.532 -0.271 1.00 92.31 82 ILE A N 1
ATOM 658 C CA . ILE A 1 82 ? 6.901 8.275 -1.104 1.00 92.31 82 ILE A CA 1
ATOM 659 C C . ILE A 1 82 ? 8.231 7.520 -1.202 1.00 92.31 82 ILE A C 1
ATOM 661 O O . ILE A 1 82 ? 8.757 7.357 -2.301 1.00 92.31 82 ILE A O 1
ATOM 665 N N . ILE A 1 83 ? 8.769 7.024 -0.084 1.00 94.12 83 ILE A N 1
ATOM 666 C CA . ILE A 1 83 ? 10.029 6.264 -0.077 1.00 94.12 83 ILE A CA 1
ATOM 667 C C . ILE A 1 83 ? 9.906 5.015 -0.957 1.00 94.12 83 ILE A C 1
ATOM 669 O O . ILE A 1 83 ? 10.754 4.779 -1.818 1.00 94.12 83 ILE A O 1
ATOM 673 N N . LEU A 1 84 ? 8.827 4.245 -0.787 1.00 91.94 84 LEU A N 1
ATOM 674 C CA . LEU A 1 84 ? 8.557 3.049 -1.589 1.00 91.94 84 LEU A CA 1
ATOM 675 C C . LEU A 1 84 ? 8.384 3.373 -3.076 1.00 91.94 84 LEU A C 1
ATOM 677 O O . LEU A 1 84 ? 8.836 2.616 -3.932 1.00 91.94 84 LEU A O 1
ATOM 681 N N . MET A 1 85 ? 7.767 4.506 -3.394 1.00 91.44 85 MET A N 1
ATOM 682 C CA . MET A 1 85 ? 7.598 4.966 -4.766 1.00 91.44 85 MET A CA 1
ATOM 683 C C . MET A 1 85 ? 8.926 5.334 -5.420 1.00 91.44 85 MET A C 1
ATOM 685 O O . MET A 1 85 ? 9.182 4.914 -6.545 1.00 91.44 85 MET A O 1
ATOM 689 N N . LEU A 1 86 ? 9.786 6.072 -4.717 1.00 93.44 86 LEU A N 1
ATOM 690 C CA . LEU A 1 86 ? 11.117 6.413 -5.212 1.00 93.44 86 LEU A CA 1
ATOM 691 C C . LEU A 1 86 ? 11.972 5.161 -5.405 1.00 93.44 86 LEU A C 1
ATOM 693 O O . LEU A 1 86 ? 12.632 5.039 -6.432 1.00 93.44 86 LEU A O 1
ATOM 697 N N . LEU A 1 87 ? 11.911 4.211 -4.467 1.00 93.75 87 LEU A N 1
ATOM 698 C CA . LEU A 1 87 ? 12.553 2.902 -4.601 1.00 93.75 87 LEU A CA 1
ATOM 699 C C . LEU A 1 87 ? 12.041 2.144 -5.828 1.00 93.75 87 LEU A C 1
ATOM 701 O O . LEU A 1 87 ? 12.844 1.628 -6.596 1.00 93.75 87 LEU A O 1
ATOM 705 N N . SER A 1 88 ? 10.724 2.108 -6.038 1.00 90.12 88 SER A N 1
ATOM 706 C CA . SER A 1 88 ? 10.104 1.449 -7.192 1.00 90.12 88 SER A CA 1
ATOM 707 C C . SER A 1 88 ? 10.558 2.071 -8.514 1.00 90.12 88 SER A C 1
ATOM 709 O O . SER A 1 88 ? 11.012 1.362 -9.409 1.00 90.12 88 SER A O 1
ATOM 711 N N . ILE A 1 89 ? 10.521 3.404 -8.617 1.00 91.25 89 ILE A N 1
ATOM 712 C CA . ILE A 1 89 ? 10.982 4.132 -9.806 1.00 91.25 89 ILE A CA 1
ATOM 713 C C . ILE A 1 89 ? 12.478 3.899 -10.033 1.00 91.25 89 ILE A C 1
ATOM 715 O O . ILE A 1 89 ? 12.883 3.621 -11.156 1.00 91.25 89 ILE A O 1
ATOM 719 N N . ALA A 1 90 ? 13.297 3.970 -8.981 1.00 94.44 90 ALA A N 1
ATOM 720 C CA . ALA A 1 90 ? 14.729 3.711 -9.077 1.00 94.44 90 ALA A CA 1
ATOM 721 C C . ALA A 1 90 ? 15.013 2.287 -9.568 1.00 94.44 90 ALA A C 1
ATOM 723 O O . ALA A 1 90 ? 15.884 2.102 -10.409 1.00 94.44 90 ALA A O 1
ATOM 724 N N . LEU A 1 91 ? 14.257 1.297 -9.091 1.00 94.44 91 LEU A N 1
ATOM 725 C CA . LEU A 1 91 ? 14.401 -0.096 -9.504 1.00 94.44 91 LEU A CA 1
ATOM 726 C C . LEU A 1 91 ? 13.996 -0.286 -10.970 1.00 94.44 91 LEU A C 1
ATOM 728 O O . LEU A 1 91 ? 14.722 -0.941 -11.701 1.00 94.44 91 LEU A O 1
ATOM 732 N N . ILE A 1 92 ? 12.905 0.340 -11.421 1.00 93.50 92 ILE A N 1
ATOM 733 C CA . ILE A 1 92 ? 12.483 0.319 -12.834 1.00 93.50 92 ILE A CA 1
ATOM 734 C C . ILE A 1 92 ? 13.509 1.006 -13.746 1.00 93.50 92 ILE A C 1
ATOM 736 O O . ILE A 1 92 ? 13.696 0.568 -14.872 1.00 93.50 92 ILE A O 1
ATOM 740 N N . LEU A 1 93 ? 14.141 2.093 -13.295 1.00 93.69 93 LEU A N 1
ATOM 741 C CA . LEU A 1 93 ? 15.135 2.826 -14.088 1.00 93.69 93 LEU A CA 1
ATOM 742 C C . LEU A 1 93 ? 16.513 2.152 -14.112 1.00 93.69 93 LEU A C 1
ATOM 744 O O . LEU A 1 93 ? 17.282 2.387 -15.041 1.00 93.69 93 LEU A O 1
ATOM 748 N N . LEU A 1 94 ? 16.852 1.395 -13.068 1.00 93.56 94 LEU A N 1
ATOM 749 C CA . LEU A 1 94 ? 18.151 0.736 -12.914 1.00 93.56 94 LEU A CA 1
ATOM 750 C C . LEU A 1 94 ? 18.176 -0.685 -13.501 1.00 93.56 94 LEU A C 1
ATOM 752 O O . LEU A 1 94 ? 19.260 -1.198 -13.779 1.00 93.56 94 LEU A O 1
ATOM 756 N N . LEU A 1 95 ? 17.009 -1.313 -13.653 1.00 87.88 95 LEU A N 1
ATOM 757 C CA . LEU A 1 95 ? 16.825 -2.624 -14.280 1.00 87.88 95 LEU A CA 1
ATOM 758 C C . LEU A 1 95 ? 16.709 -2.498 -15.806 1.00 87.88 95 LEU A C 1
ATOM 760 O O . LEU A 1 95 ? 17.346 -3.323 -16.497 1.00 87.88 95 LEU A O 1
#

Secondary structure (DSSP, 8-state):
-HHHHHHHHHHHHHHHHHHHHH---THHHHHHHHHHHTTTTT-SSS---------EEEEEETTEEEEEESSHHHHHHHHHHHHHHHHHHHHHHH-

Sequence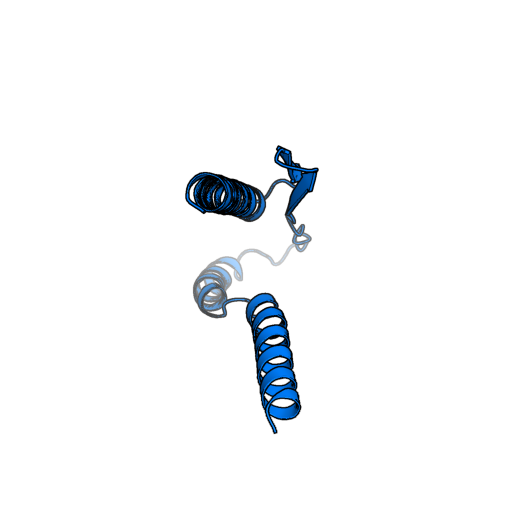 (95 aa):
MLALLSIIIILLGIYLVISGLREEWPEFEEEFEERREVTEEHERNERKPKREVKGGGVILIGPIPIVFGDSKYAFLSLVLAIILMLLSIALILLL

pLDDT: mean 76.18, std 17.92, range [44.69, 97.44]